Protein AF-A0A9Q0JBH8-F1 (afdb_monomer_lite)

Secondary structure (DSSP, 8-state):
----TT-----------SS--EEEEBTTB-EEEEEETTEEEEEEEESEEEEPPPP-

pLDDT: mean 85.56, std 7.49, range [55.03, 92.06]

Radius of gyration: 12.44 Å; chains: 1; bounding box: 33×19×28 Å

Foldseek 3Di:
DDDDPPDDDDDDDDDPDQQDKDKDFDPPDWDWDQDDPNDGDDTDTDRMDIDGHDDD

Structure (mmCIF, N/CA/C/O backbone):
data_AF-A0A9Q0JBH8-F1
#
_entry.id   AF-A0A9Q0JBH8-F1
#
loop_
_atom_site.group_PDB
_atom_site.id
_atom_site.type_symbol
_atom_site.label_atom_id
_atom_site.label_alt_id
_atom_site.label_comp_id
_atom_site.label_asym_id
_atom_site.label_entity_id
_atom_site.label_seq_id
_atom_site.pdbx_PDB_ins_code
_atom_site.Cartn_x
_atom_site.Cartn_y
_atom_site.Cartn_z
_atom_site.occupancy
_atom_site.B_iso_or_equiv
_atom_site.auth_seq_id
_atom_site.auth_comp_id
_atom_site.auth_asym_id
_atom_site.auth_atom_id
_atom_site.pdbx_PDB_model_num
ATOM 1 N N . ILE A 1 1 ? -11.261 -9.668 -5.613 1.00 69.12 1 ILE A N 1
ATOM 2 C CA . ILE A 1 1 ? -10.654 -9.784 -4.269 1.00 69.12 1 ILE A CA 1
ATOM 3 C C . ILE A 1 1 ? -11.810 -9.761 -3.300 1.00 69.12 1 ILE A C 1
ATOM 5 O O . ILE A 1 1 ? -12.476 -8.737 -3.218 1.00 69.12 1 ILE A O 1
ATOM 9 N N . ASP A 1 2 ? -12.075 -10.885 -2.647 1.00 84.25 2 ASP A N 1
ATOM 10 C CA . ASP A 1 2 ? -13.069 -10.928 -1.582 1.00 84.25 2 ASP A CA 1
ATOM 11 C C . ASP A 1 2 ? -12.409 -10.454 -0.290 1.00 84.25 2 ASP A C 1
ATOM 13 O O . ASP A 1 2 ? -11.342 -10.939 0.094 1.00 84.25 2 ASP A O 1
ATOM 17 N N . VAL A 1 3 ? -13.020 -9.465 0.352 1.00 87.31 3 VAL A N 1
ATOM 18 C CA . VAL A 1 3 ? -12.557 -8.891 1.618 1.00 87.31 3 VAL A CA 1
ATOM 19 C C . VAL A 1 3 ? -13.674 -8.945 2.646 1.00 87.31 3 VAL A C 1
ATOM 21 O O . VAL A 1 3 ? -14.856 -8.874 2.312 1.00 87.31 3 VAL A O 1
ATOM 24 N N . VAL A 1 4 ? -13.291 -9.05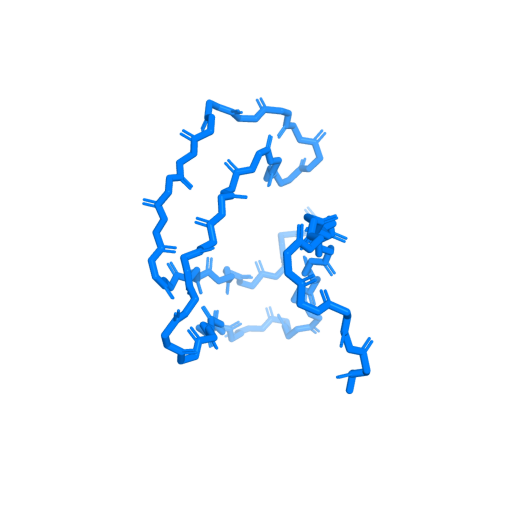5 3.915 1.00 91.06 4 VAL A N 1
ATOM 25 C CA . VAL A 1 4 ? -14.216 -9.006 5.045 1.00 91.06 4 VAL A CA 1
ATOM 26 C C . VAL A 1 4 ? -14.220 -7.582 5.611 1.00 91.06 4 VAL A C 1
ATOM 28 O O . VAL A 1 4 ? -13.147 -7.064 5.940 1.00 91.06 4 VAL A O 1
ATOM 31 N N . PRO A 1 5 ? -15.393 -6.944 5.765 1.00 87.62 5 PRO A N 1
ATOM 32 C CA . PRO A 1 5 ? -15.495 -5.618 6.369 1.00 87.62 5 PRO A CA 1
ATOM 33 C C . PRO A 1 5 ? -14.849 -5.550 7.762 1.00 87.62 5 PRO A C 1
ATOM 35 O O . PRO A 1 5 ? -14.982 -6.469 8.570 1.00 87.62 5 PRO A O 1
ATOM 38 N N . GLY A 1 6 ? -14.147 -4.450 8.050 1.00 89.06 6 GLY A N 1
ATOM 39 C CA . GLY A 1 6 ? -13.512 -4.202 9.353 1.00 89.06 6 GLY A CA 1
ATOM 40 C C . GLY A 1 6 ? -12.200 -4.958 9.603 1.00 89.06 6 GLY A C 1
ATOM 41 O O . GLY A 1 6 ? -11.659 -4.888 10.706 1.00 89.06 6 GLY A O 1
ATOM 42 N N . LYS A 1 7 ? -11.671 -5.681 8.609 1.00 89.88 7 LYS A N 1
ATOM 43 C CA . LYS A 1 7 ? -10.355 -6.327 8.686 1.00 89.88 7 LYS A CA 1
ATOM 44 C C . LYS A 1 7 ? -9.276 -5.478 8.015 1.00 89.88 7 LYS A C 1
ATOM 46 O O . LYS A 1 7 ? -9.516 -4.828 7.002 1.00 89.88 7 LYS A O 1
ATOM 51 N N . THR A 1 8 ? -8.071 -5.544 8.573 1.00 88.69 8 THR A N 1
ATOM 52 C CA . THR A 1 8 ? -6.866 -4.944 7.990 1.00 88.69 8 THR A CA 1
ATOM 53 C C . THR A 1 8 ? -6.135 -5.986 7.157 1.00 88.69 8 THR A C 1
ATOM 55 O O . THR A 1 8 ? -5.891 -7.096 7.629 1.00 88.69 8 THR A O 1
ATOM 58 N N . TYR A 1 9 ? -5.761 -5.614 5.936 1.00 89.50 9 TYR A N 1
ATOM 59 C CA . TYR A 1 9 ? -5.045 -6.478 5.004 1.00 89.50 9 TYR A CA 1
ATOM 60 C C . TYR A 1 9 ? -3.711 -5.848 4.618 1.00 89.50 9 TYR A C 1
ATOM 62 O O . TYR A 1 9 ? -3.636 -4.646 4.371 1.00 89.50 9 TYR A O 1
ATOM 70 N N . LEU A 1 10 ? -2.667 -6.673 4.540 1.00 90.81 10 LEU A N 1
ATOM 71 C CA . LEU A 1 10 ? -1.380 -6.268 3.988 1.00 90.81 10 LEU A CA 1
ATOM 72 C C . LEU A 1 10 ? -1.381 -6.553 2.485 1.00 90.81 10 LEU A C 1
ATOM 74 O O . LEU A 1 10 ? -1.390 -7.712 2.070 1.00 90.81 10 LEU A O 1
ATOM 78 N N . LEU A 1 11 ? -1.375 -5.496 1.676 1.00 88.88 11 LEU A N 1
ATOM 79 C CA . LEU A 1 11 ? -1.326 -5.600 0.223 1.00 88.88 11 LEU A CA 1
ATOM 80 C C . LEU A 1 11 ? 0.123 -5.425 -0.248 1.00 88.88 11 LEU A C 1
ATOM 82 O O . LEU A 1 11 ? 0.739 -4.396 0.019 1.00 88.88 11 LEU A O 1
ATOM 86 N N . ARG A 1 12 ? 0.667 -6.423 -0.952 1.00 89.44 12 ARG A N 1
ATOM 87 C CA . ARG A 1 12 ? 1.986 -6.335 -1.594 1.00 89.44 12 ARG A CA 1
ATOM 88 C C . ARG A 1 12 ? 1.796 -5.942 -3.053 1.00 89.44 12 ARG A C 1
ATOM 90 O O . ARG A 1 12 ? 1.299 -6.747 -3.838 1.00 89.44 12 ARG A O 1
ATOM 97 N N . LEU A 1 13 ? 2.150 -4.707 -3.400 1.00 86.94 13 LEU A N 1
ATOM 98 C CA . LEU A 1 13 ? 2.091 -4.216 -4.775 1.00 86.94 13 LEU A CA 1
ATOM 99 C C . LEU A 1 13 ? 3.460 -4.367 -5.431 1.00 86.94 13 LEU A C 1
ATOM 101 O O . LEU A 1 13 ? 4.459 -3.918 -4.879 1.00 86.94 13 LEU A O 1
ATOM 105 N N . ILE A 1 14 ? 3.490 -4.965 -6.619 1.00 86.19 14 ILE A N 1
ATOM 106 C CA . ILE A 1 14 ? 4.710 -5.152 -7.408 1.00 86.19 14 ILE A CA 1
ATOM 107 C C . ILE A 1 14 ? 4.450 -4.580 -8.799 1.00 86.19 14 ILE A C 1
ATOM 109 O O . ILE A 1 14 ? 3.545 -5.039 -9.497 1.00 86.19 14 ILE A O 1
ATOM 113 N N . ASN A 1 15 ? 5.232 -3.576 -9.200 1.00 83.31 15 ASN A N 1
ATOM 114 C CA . ASN A 1 15 ? 5.214 -3.081 -10.572 1.00 83.31 15 ASN A CA 1
ATOM 115 C C . ASN A 1 15 ? 6.160 -3.924 -11.436 1.00 83.31 15 ASN A C 1
ATOM 117 O O . ASN A 1 15 ? 7.371 -3.881 -11.248 1.00 83.31 15 ASN A O 1
ATOM 121 N N . ALA A 1 16 ? 5.603 -4.681 -12.382 1.00 84.50 16 ALA A N 1
ATOM 122 C CA . ALA A 1 16 ? 6.364 -5.457 -13.365 1.00 84.50 16 ALA A CA 1
ATOM 123 C C . ALA A 1 16 ? 6.513 -4.732 -14.719 1.00 84.50 16 ALA A C 1
ATOM 125 O O . ALA A 1 16 ? 7.013 -5.312 -15.684 1.00 84.50 16 ALA A O 1
ATOM 126 N N . ALA A 1 17 ? 6.060 -3.477 -14.824 1.00 81.50 17 ALA A N 1
ATOM 127 C CA . ALA A 1 17 ? 6.257 -2.669 -16.017 1.00 81.50 17 ALA A CA 1
ATOM 128 C C . ALA A 1 17 ? 7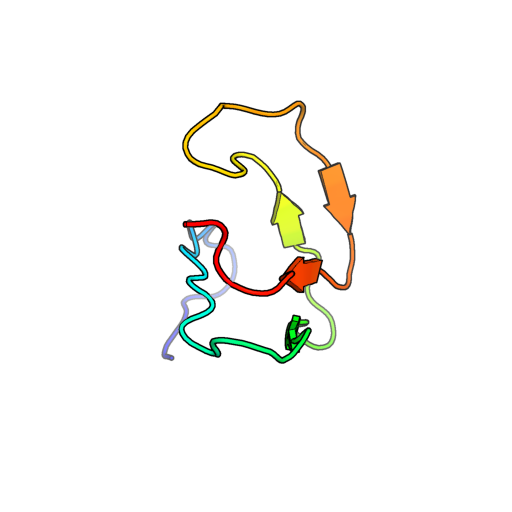.682 -2.099 -16.043 1.00 81.50 17 ALA A C 1
ATOM 130 O O . ALA A 1 17 ? 8.099 -1.380 -15.137 1.00 81.50 17 ALA A O 1
ATOM 131 N N . LEU A 1 18 ? 8.415 -2.399 -17.117 1.00 74.00 18 LEU A N 1
ATOM 132 C CA . LEU A 1 18 ? 9.825 -2.025 -17.269 1.00 74.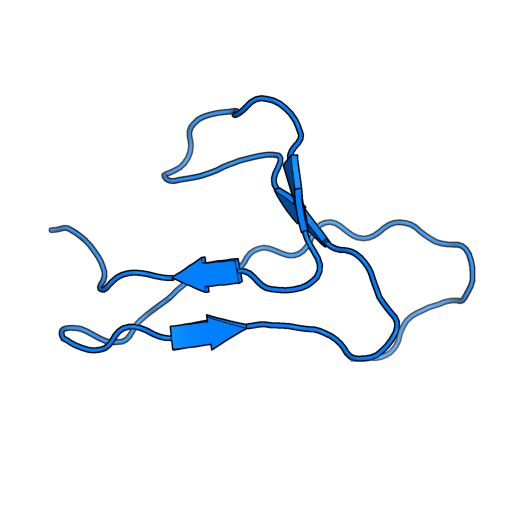00 18 LEU A CA 1
ATOM 133 C C . LEU A 1 18 ? 10.048 -0.510 -17.364 1.00 74.00 18 LEU A C 1
ATOM 135 O O . LEU A 1 18 ? 11.05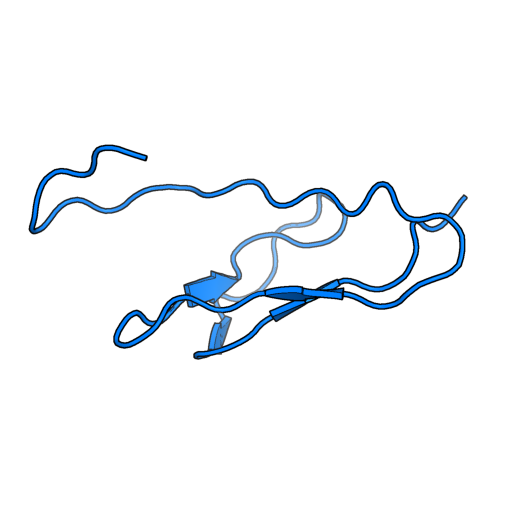2 -0.012 -16.878 1.00 74.00 18 LEU A O 1
ATOM 139 N N . ASN A 1 19 ? 9.113 0.226 -17.971 1.00 78.00 19 ASN A N 1
ATOM 140 C CA . ASN A 1 19 ? 9.327 1.630 -18.349 1.00 78.00 19 ASN A CA 1
ATOM 141 C C . ASN A 1 19 ? 8.133 2.538 -18.027 1.00 78.00 19 ASN A C 1
ATOM 143 O O . ASN A 1 19 ? 8.043 3.641 -18.560 1.00 78.00 19 ASN A O 1
ATOM 147 N N . MET A 1 20 ? 7.170 2.059 -17.237 1.00 82.06 20 MET A N 1
ATOM 148 C CA . MET A 1 20 ? 5.925 2.785 -16.996 1.00 82.06 20 MET A CA 1
ATOM 149 C C . MET A 1 20 ? 5.687 2.967 -15.507 1.00 82.06 20 MET A C 1
ATOM 151 O O . MET A 1 20 ? 5.789 2.027 -14.716 1.00 82.06 20 MET A O 1
ATOM 155 N N . GLU A 1 21 ? 5.331 4.194 -15.161 1.00 86.94 21 GLU A N 1
ATOM 156 C CA . GLU A 1 21 ? 4.844 4.560 -13.844 1.00 86.94 21 GLU A CA 1
ATOM 157 C C . GLU A 1 21 ? 3.368 4.172 -13.743 1.00 86.94 21 GLU A C 1
ATOM 159 O O . GLU A 1 21 ? 2.565 4.479 -14.628 1.00 86.94 21 GLU A O 1
ATOM 164 N N . VAL A 1 22 ? 3.005 3.478 -12.667 1.00 88.19 22 VAL A N 1
ATOM 165 C CA . VAL A 1 22 ? 1.636 3.008 -12.446 1.00 88.19 22 VAL A CA 1
ATOM 166 C C . VAL A 1 22 ? 1.085 3.649 -11.186 1.00 88.19 22 VAL A C 1
ATOM 168 O O . VAL A 1 22 ? 1.704 3.605 -10.126 1.00 88.19 22 VAL A O 1
ATOM 171 N N . PHE A 1 23 ? -0.115 4.215 -11.285 1.00 89.75 23 PHE A N 1
ATOM 172 C CA . PHE A 1 23 ? -0.846 4.720 -10.130 1.00 89.75 23 PHE A CA 1
ATOM 173 C C . PHE A 1 23 ? -1.854 3.677 -9.662 1.00 89.75 23 PHE A C 1
ATOM 175 O O . PHE A 1 23 ? -2.719 3.252 -10.427 1.00 89.75 23 PHE A O 1
ATOM 182 N N . PHE A 1 24 ? -1.776 3.305 -8.389 1.00 89.50 24 PHE A N 1
ATOM 183 C CA . PHE A 1 24 ? -2.731 2.422 -7.735 1.00 89.50 24 PHE A CA 1
ATOM 184 C C . PHE A 1 24 ? -3.499 3.178 -6.651 1.00 89.50 24 PHE A C 1
ATOM 186 O O . PHE A 1 24 ? -2.936 3.969 -5.897 1.00 89.50 24 PHE A O 1
ATOM 193 N N . GLY A 1 25 ? -4.798 2.926 -6.561 1.00 91.06 25 GLY A N 1
ATOM 194 C CA . GLY A 1 25 ? -5.661 3.471 -5.522 1.00 91.06 25 GLY A CA 1
ATOM 195 C C . GLY A 1 25 ? -6.936 2.650 -5.422 1.00 91.06 25 GLY A C 1
ATOM 196 O O . GLY A 1 25 ? -7.346 2.013 -6.394 1.00 91.06 25 GLY A O 1
ATOM 197 N N . ILE A 1 26 ? -7.554 2.665 -4.246 1.00 89.38 26 ILE A N 1
ATOM 198 C CA . ILE A 1 26 ? -8.824 1.987 -3.990 1.00 89.38 26 ILE A CA 1
ATOM 199 C C . ILE A 1 26 ? -9.837 3.069 -3.624 1.00 89.38 26 ILE A C 1
ATOM 201 O O . ILE A 1 26 ? -9.612 3.846 -2.700 1.00 89.38 26 ILE A O 1
ATOM 205 N N . ALA A 1 27 ? -10.941 3.147 -4.367 1.00 90.38 27 ALA A N 1
ATOM 206 C CA . ALA A 1 27 ? -11.979 4.135 -4.098 1.00 90.38 27 ALA A 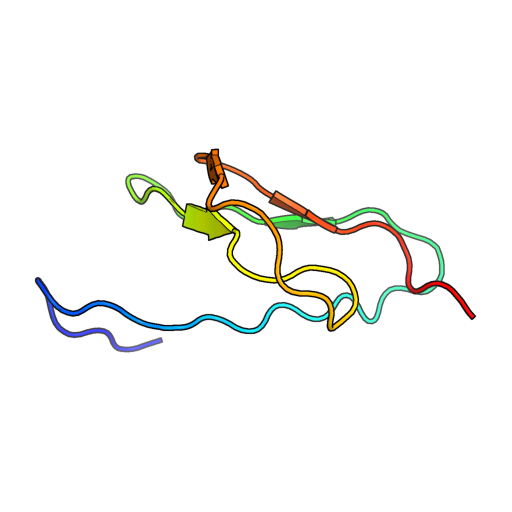CA 1
ATOM 207 C C . ALA A 1 27 ? -12.506 3.984 -2.661 1.00 90.38 27 ALA A C 1
ATOM 209 O O . ALA A 1 27 ? -12.742 2.868 -2.199 1.00 90.38 27 ALA A O 1
ATOM 210 N N . GLU A 1 28 ? -12.649 5.113 -1.962 1.00 88.56 28 GLU A N 1
ATOM 211 C CA . GLU A 1 28 ? -13.119 5.197 -0.568 1.00 88.56 28 GLU A CA 1
ATOM 212 C C . GLU A 1 28 ? -12.269 4.436 0.471 1.00 88.56 28 GLU A C 1
ATOM 214 O O . GLU A 1 28 ? -12.685 4.288 1.619 1.00 88.56 28 GLU A O 1
ATOM 219 N N . HIS A 1 29 ? -11.056 3.995 0.118 1.00 89.12 29 HIS A N 1
ATOM 220 C CA . HIS A 1 29 ? -10.144 3.322 1.041 1.00 89.12 29 HIS A CA 1
ATOM 221 C C . HIS A 1 29 ? -8.803 4.050 1.112 1.00 89.12 29 HIS A C 1
ATOM 223 O O . HIS A 1 29 ? -8.152 4.302 0.099 1.00 89.12 29 HIS A O 1
ATOM 229 N N . LYS A 1 30 ? -8.357 4.331 2.338 1.00 88.88 30 LYS A N 1
ATOM 230 C CA . LYS A 1 30 ? -7.018 4.863 2.595 1.00 88.88 30 LYS A CA 1
ATOM 231 C C . LYS A 1 30 ? -6.008 3.726 2.627 1.00 88.88 30 LYS A C 1
ATOM 233 O O . LYS A 1 30 ? -6.242 2.700 3.266 1.00 88.88 30 LYS A O 1
ATOM 238 N N . LEU A 1 31 ? -4.874 3.926 1.974 1.00 90.44 31 LEU A N 1
ATOM 239 C CA . LEU A 1 31 ? -3.743 3.009 1.986 1.00 90.44 31 LEU A CA 1
ATOM 240 C C . LEU A 1 31 ? -2.708 3.510 2.992 1.00 90.44 31 LEU A C 1
ATOM 242 O O . LEU A 1 31 ? -2.415 4.702 3.043 1.00 90.44 31 LEU A O 1
ATOM 246 N N . ALA A 1 32 ? -2.139 2.599 3.778 1.00 92.06 32 ALA A N 1
ATOM 247 C CA . ALA A 1 32 ? -0.993 2.887 4.631 1.00 92.06 32 ALA A CA 1
ATOM 248 C C . ALA A 1 32 ? 0.250 2.230 4.025 1.00 92.06 32 ALA A C 1
ATOM 250 O O . ALA A 1 32 ? 0.349 1.003 3.981 1.00 92.06 32 ALA A O 1
ATOM 251 N N . ILE A 1 33 ? 1.191 3.042 3.550 1.00 90.00 33 ILE A N 1
ATOM 252 C CA . ILE A 1 33 ? 2.494 2.564 3.089 1.00 90.00 33 ILE A CA 1
ATOM 253 C C . ILE A 1 33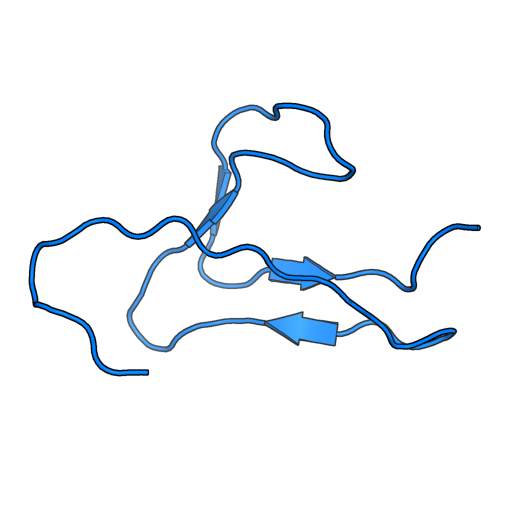 ? 3.340 2.292 4.326 1.00 90.00 33 ILE A C 1
ATOM 255 O O . ILE A 1 33 ? 3.616 3.215 5.086 1.00 90.00 33 ILE A O 1
ATOM 259 N N . VAL A 1 34 ? 3.716 1.034 4.530 1.00 91.94 34 VAL A N 1
ATOM 260 C CA . VAL A 1 34 ? 4.546 0.588 5.665 1.00 91.94 34 VAL A CA 1
ATOM 261 C C . VAL A 1 34 ? 5.919 0.074 5.226 1.00 91.94 34 VAL A C 1
ATOM 263 O O . VAL A 1 34 ? 6.832 -0.033 6.039 1.00 91.94 34 VAL A O 1
ATOM 266 N N . GLU A 1 35 ? 6.075 -0.225 3.938 1.00 87.62 35 GLU A N 1
ATOM 267 C CA . GLU A 1 35 ? 7.286 -0.780 3.338 1.00 87.62 35 GLU A CA 1
ATOM 268 C C . GLU A 1 35 ? 7.397 -0.260 1.899 1.00 87.62 35 GLU A C 1
ATOM 270 O O . GLU A 1 35 ? 6.384 -0.142 1.203 1.00 87.62 35 GLU A O 1
ATOM 275 N N . ALA A 1 36 ? 8.610 0.073 1.471 1.00 86.31 36 ALA A N 1
ATOM 276 C CA . ALA A 1 36 ? 8.943 0.411 0.091 1.00 86.31 36 ALA A CA 1
ATOM 277 C C . ALA A 1 36 ? 10.338 -0.143 -0.219 1.00 86.31 36 ALA A C 1
ATOM 279 O O . ALA A 1 36 ? 11.214 -0.071 0.635 1.00 86.31 36 ALA A O 1
ATOM 280 N N . ASP A 1 37 ? 10.535 -0.724 -1.405 1.00 82.44 37 ASP A N 1
ATOM 281 C CA . ASP A 1 37 ? 11.816 -1.316 -1.829 1.00 82.44 37 ASP A CA 1
ATOM 282 C C . ASP A 1 37 ? 12.425 -2.304 -0.805 1.00 82.44 37 ASP A C 1
ATOM 284 O O . ASP A 1 37 ? 13.635 -2.363 -0.610 1.00 82.44 37 ASP A O 1
ATOM 288 N N . ALA A 1 38 ? 11.561 -3.093 -0.149 1.00 82.38 38 ALA A N 1
ATOM 289 C CA . ALA A 1 38 ? 11.900 -4.031 0.931 1.00 82.38 38 ALA A CA 1
ATOM 290 C C . ALA A 1 38 ? 12.506 -3.388 2.199 1.00 82.38 38 ALA A C 1
ATOM 292 O O . ALA A 1 38 ? 13.042 -4.090 3.059 1.00 82.38 38 ALA A O 1
ATOM 293 N N . GLU A 1 39 ? 12.382 -2.069 2.353 1.00 84.75 39 GLU A N 1
ATOM 294 C CA . GLU A 1 39 ? 12.758 -1.331 3.552 1.00 84.75 39 GLU A CA 1
ATOM 295 C C . GLU A 1 39 ? 11.510 -0.827 4.289 1.00 84.75 39 GLU A C 1
ATOM 297 O O . GLU A 1 39 ? 10.557 -0.309 3.695 1.00 84.75 39 GLU A O 1
ATOM 302 N N . TYR A 1 40 ? 11.507 -0.979 5.616 1.00 85.75 40 TYR A N 1
ATOM 303 C CA . TYR A 1 40 ? 10.442 -0.438 6.452 1.00 85.75 40 TYR A CA 1
ATOM 304 C C . TYR A 1 40 ? 10.471 1.085 6.411 1.00 85.75 40 TYR A C 1
ATOM 306 O O . TYR A 1 40 ? 11.466 1.720 6.760 1.00 85.75 40 TYR A O 1
ATOM 314 N N . THR A 1 41 ? 9.341 1.679 6.045 1.00 85.25 41 THR A N 1
ATOM 315 C CA . THR A 1 41 ? 9.186 3.131 6.009 1.00 85.25 41 THR A CA 1
ATOM 316 C C . THR A 1 41 ? 8.289 3.595 7.149 1.00 85.25 41 THR A C 1
ATOM 318 O O . THR A 1 41 ? 7.555 2.819 7.766 1.00 85.25 41 THR A O 1
ATOM 321 N N . LYS A 1 42 ? 8.352 4.890 7.478 1.00 88.19 42 LYS A N 1
ATOM 322 C CA . LYS A 1 42 ? 7.379 5.471 8.409 1.00 88.19 42 LYS A CA 1
ATOM 323 C C . LYS A 1 42 ? 5.983 5.355 7.786 1.00 88.19 42 LYS A C 1
ATOM 325 O O . LYS A 1 42 ? 5.835 5.795 6.647 1.00 88.19 42 LYS A O 1
ATOM 330 N N . PRO A 1 43 ? 4.975 4.846 8.523 1.00 87.94 43 PRO A N 1
ATOM 331 C CA . PRO A 1 43 ? 3.631 4.682 7.993 1.00 87.94 43 PRO A CA 1
ATOM 332 C C . PRO A 1 43 ? 3.098 5.976 7.377 1.00 87.94 43 PRO A C 1
ATOM 334 O O . PRO A 1 43 ? 2.882 6.965 8.081 1.00 87.94 43 PRO A O 1
ATOM 337 N N . LEU A 1 44 ? 2.878 5.964 6.065 1.00 88.06 44 LEU A N 1
ATOM 338 C CA . LEU A 1 44 ? 2.315 7.090 5.328 1.00 88.06 44 LEU A CA 1
ATOM 339 C C . LEU A 1 44 ? 0.912 6.726 4.853 1.00 88.06 44 LEU A C 1
ATOM 341 O O . LEU A 1 44 ? 0.739 5.803 4.061 1.00 88.06 44 LEU A O 1
ATOM 345 N N . THR A 1 45 ? -0.092 7.458 5.335 1.00 91.75 45 THR A N 1
ATOM 346 C CA . THR A 1 45 ? -1.478 7.272 4.891 1.00 91.75 45 THR A CA 1
ATOM 347 C C . THR A 1 45 ? -1.746 8.131 3.661 1.00 91.75 45 THR A C 1
ATOM 349 O O . THR A 1 45 ? -1.588 9.348 3.716 1.00 91.75 45 THR A O 1
ATOM 352 N N . THR A 1 46 ? -2.162 7.506 2.566 1.00 90.88 46 THR A N 1
ATOM 353 C CA . THR A 1 46 ? -2.464 8.160 1.288 1.00 90.88 46 THR A CA 1
ATOM 354 C C . THR A 1 46 ? -3.622 7.454 0.588 1.00 90.88 46 THR A C 1
ATOM 356 O O . THR A 1 46 ? -3.839 6.259 0.775 1.00 90.88 46 THR A O 1
ATOM 359 N N . ASP A 1 47 ? -4.364 8.173 -0.246 1.00 91.50 47 ASP A N 1
ATOM 360 C CA . ASP A 1 47 ? -5.464 7.598 -1.032 1.00 91.50 47 ASP A CA 1
ATOM 361 C C . ASP A 1 47 ? -4.953 6.934 -2.325 1.00 91.50 47 ASP A C 1
ATOM 363 O O . ASP A 1 47 ? -5.637 6.120 -2.949 1.00 91.50 47 ASP A O 1
ATOM 367 N N . ARG A 1 48 ? -3.735 7.294 -2.757 1.00 88.44 48 ARG A N 1
ATOM 368 C CA . ARG A 1 48 ? -3.106 6.804 -3.989 1.00 88.44 48 ARG A CA 1
ATOM 369 C C . ARG A 1 48 ? -1.615 6.574 -3.783 1.00 88.44 48 ARG A C 1
ATOM 371 O O . ARG A 1 48 ? -0.945 7.342 -3.094 1.00 88.44 48 ARG A O 1
ATOM 378 N N . VAL A 1 49 ? -1.104 5.536 -4.430 1.00 90.38 49 VAL A N 1
ATOM 379 C CA . VAL A 1 49 ? 0.311 5.168 -4.485 1.00 90.38 49 VAL A CA 1
ATOM 380 C C . VAL A 1 49 ? 0.777 5.234 -5.932 1.00 90.38 49 VAL A C 1
ATOM 382 O O . VAL A 1 49 ? 0.097 4.745 -6.833 1.00 90.38 49 VAL A O 1
ATOM 385 N N . MET A 1 50 ? 1.944 5.831 -6.148 1.00 89.31 50 MET A N 1
ATOM 386 C CA . MET A 1 50 ? 2.658 5.777 -7.416 1.00 89.31 50 MET A CA 1
ATOM 387 C C . MET A 1 50 ? 3.753 4.722 -7.305 1.00 89.31 50 MET A C 1
ATOM 389 O O . MET A 1 50 ? 4.592 4.785 -6.409 1.00 89.31 50 MET A O 1
ATOM 393 N N . LEU A 1 51 ? 3.741 3.761 -8.218 1.00 87.19 51 LEU A N 1
ATOM 394 C CA . LEU A 1 51 ? 4.785 2.765 -8.369 1.00 87.19 51 LEU A CA 1
ATOM 395 C C . LEU A 1 51 ? 5.645 3.180 -9.561 1.00 87.19 51 LEU A C 1
ATOM 397 O O . LEU A 1 51 ? 5.172 3.187 -10.701 1.00 87.19 51 LEU A O 1
ATOM 401 N N . GLY A 1 52 ? 6.897 3.543 -9.291 1.00 84.75 52 GLY A N 1
ATOM 402 C CA . GLY A 1 52 ? 7.882 3.782 -10.342 1.00 84.75 52 GLY A CA 1
ATOM 403 C C . GLY A 1 52 ? 8.219 2.493 -11.104 1.00 84.75 52 GLY A C 1
ATOM 404 O O . GLY A 1 52 ? 7.886 1.400 -10.630 1.00 84.75 52 GLY A O 1
ATOM 405 N N . PRO A 1 53 ? 8.852 2.591 -12.284 1.00 78.69 53 PRO A N 1
ATOM 406 C CA . PRO A 1 53 ? 9.377 1.425 -12.988 1.00 78.69 53 PRO A CA 1
ATOM 407 C C . PRO A 1 53 ? 10.328 0.632 -12.084 1.00 78.69 53 PRO A C 1
ATOM 409 O O . PRO A 1 53 ? 11.005 1.207 -11.225 1.00 78.69 53 PRO A O 1
ATOM 412 N N . ALA A 1 54 ? 10.366 -0.688 -12.278 1.00 67.50 54 ALA A N 1
ATOM 413 C CA . ALA A 1 54 ? 11.258 -1.557 -11.521 1.00 67.50 54 ALA A CA 1
ATOM 414 C C . ALA A 1 54 ? 12.710 -1.080 -11.691 1.00 67.50 54 ALA A C 1
ATOM 416 O O . ALA A 1 54 ? 13.200 -0.952 -12.816 1.00 67.50 54 ALA A O 1
ATOM 417 N N . ARG A 1 55 ? 13.384 -0.778 -10.576 1.00 58.66 55 ARG A N 1
ATOM 418 C CA . ARG A 1 55 ? 14.815 -0.463 -10.600 1.00 58.66 55 ARG A CA 1
ATOM 419 C C . ARG A 1 55 ? 15.603 -1.769 -10.807 1.00 58.66 55 ARG A C 1
ATOM 421 O O . ARG A 1 55 ? 15.186 -2.781 -10.242 1.00 58.66 55 ARG A O 1
ATOM 428 N N . PRO A 1 56 ? 16.657 -1.768 -11.645 1.00 55.03 56 PRO A N 1
ATOM 429 C CA . PRO A 1 56 ? 17.487 -2.949 -11.878 1.00 55.03 56 PRO A CA 1
ATOM 430 C C . PRO A 1 56 ? 18.268 -3.372 -10.631 1.00 55.03 56 PRO A C 1
ATOM 432 O O . PRO A 1 56 ? 18.569 -2.491 -9.792 1.00 55.03 56 PRO A O 1
#

Sequence (56 aa):
IDVVPGKTYLLRLINAALNMEVFFGIAEHKLAIVEADAEYTKPLTTDRVMLGPARP

Organism: NCBI:txid218843

InterPro domains:
  IPR001117 Multicopper oxidase, second cupredoxin domain [PF00394] (1-54)
  IPR008972 Cupredoxin [G3DSA:2.60.40.420] (1-55)
  IPR008972 Cupredoxin [SSF49503] (1-54)
  IPR045087 Multicopper oxidase [PTHR11709] (3-54)